Protein AF-A0A6V8L1U3-F1 (afdb_monomer)

Foldseek 3Di:
DDPDPVVVVVVVVVVVVVVVVVVCVVCVVVVHDQLVVQLVVVVVVVDDDDPVRSCCRSPPDPDD

pLDDT: mean 79.56, std 11.61, range [40.41, 92.75]

Structure (mmCIF, N/CA/C/O backbone):
data_AF-A0A6V8L1U3-F1
#
_entry.id   AF-A0A6V8L1U3-F1
#
loop_
_atom_site.group_PDB
_atom_site.id
_atom_site.type_symbol
_atom_site.label_atom_id
_atom_site.label_alt_id
_atom_site.label_comp_id
_atom_site.label_asym_id
_atom_site.label_entity_id
_atom_site.label_seq_id
_atom_site.pdbx_PDB_ins_code
_atom_site.Cartn_x
_atom_site.Cartn_y
_atom_site.Cartn_z
_atom_site.occupancy
_atom_site.B_iso_or_equiv
_atom_site.auth_seq_id
_atom_site.auth_c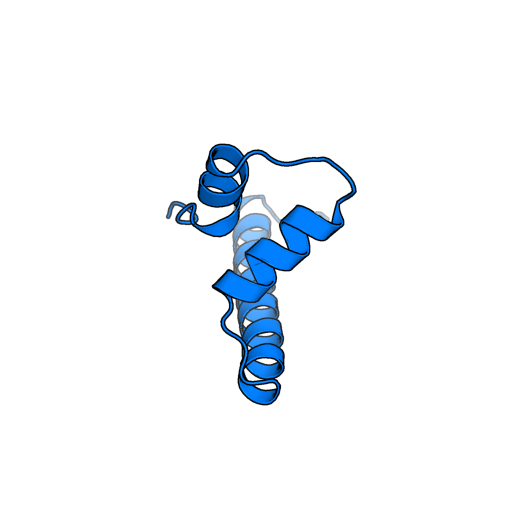omp_id
_atom_site.auth_asym_id
_atom_site.auth_atom_id
_atom_site.pdbx_PDB_model_num
ATOM 1 N N . MET A 1 1 ? -24.687 11.922 14.817 1.00 56.00 1 MET A N 1
ATOM 2 C CA . MET A 1 1 ? -23.958 11.679 16.078 1.00 56.00 1 MET A CA 1
ATOM 3 C C . MET A 1 1 ? -22.709 10.896 15.716 1.00 56.00 1 MET A C 1
ATOM 5 O O . MET A 1 1 ? -22.850 9.788 15.216 1.00 56.00 1 MET A O 1
ATOM 9 N N . ALA A 1 2 ? -21.527 11.513 15.787 1.00 63.62 2 ALA A N 1
ATOM 10 C CA . ALA A 1 2 ? -20.282 10.825 15.446 1.00 63.62 2 ALA A CA 1
ATOM 11 C C . ALA A 1 2 ? -20.033 9.699 16.467 1.00 63.62 2 ALA A C 1
ATOM 13 O O . ALA A 1 2 ? -20.313 9.913 17.650 1.00 63.62 2 ALA A O 1
ATOM 14 N N . PRO A 1 3 ? -19.576 8.511 16.035 1.00 62.03 3 PRO A N 1
ATOM 15 C CA . PRO A 1 3 ? -19.279 7.421 16.954 1.00 62.03 3 PRO A CA 1
ATOM 16 C C . PRO A 1 3 ? -18.225 7.874 17.976 1.00 62.03 3 PRO A C 1
ATOM 18 O O . PRO A 1 3 ? -17.353 8.680 17.628 1.00 62.03 3 PRO A O 1
ATOM 21 N N . PRO A 1 4 ? -18.287 7.392 19.231 1.00 68.69 4 PRO A N 1
ATOM 22 C CA . PRO A 1 4 ? -17.260 7.699 20.217 1.00 68.69 4 PRO A CA 1
ATOM 23 C C . PRO A 1 4 ? -15.877 7.296 19.671 1.00 68.69 4 PRO A C 1
ATOM 25 O O . PRO A 1 4 ? -15.776 6.349 18.888 1.00 68.69 4 PRO A O 1
ATOM 28 N N . PRO A 1 5 ? -14.788 7.980 20.059 1.00 64.12 5 PRO A N 1
ATOM 29 C CA . PRO A 1 5 ? -13.463 7.775 19.464 1.00 64.12 5 PRO A CA 1
ATOM 30 C C . PRO A 1 5 ? -12.959 6.319 19.520 1.00 64.12 5 PRO A C 1
ATOM 32 O O . PRO A 1 5 ? -12.230 5.897 18.625 1.00 64.12 5 PRO A O 1
ATOM 35 N N . GLY A 1 6 ? -13.393 5.521 20.505 1.00 74.25 6 GLY A N 1
ATOM 36 C CA . GLY A 1 6 ? -13.118 4.077 20.562 1.00 74.25 6 GLY A CA 1
ATOM 37 C C . GLY A 1 6 ? -13.799 3.267 19.449 1.00 74.25 6 GLY A C 1
ATOM 38 O O . GLY A 1 6 ? -13.175 2.383 18.863 1.00 74.25 6 GLY A O 1
ATOM 39 N N . ASP A 1 7 ? -15.034 3.620 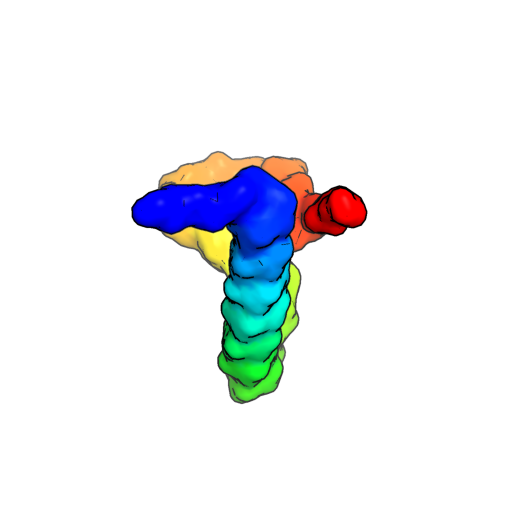19.090 1.00 82.38 7 ASP A N 1
ATOM 40 C CA . ASP A 1 7 ? -15.757 3.007 17.972 1.00 82.38 7 ASP A CA 1
ATOM 41 C C . ASP A 1 7 ? -15.190 3.460 16.629 1.00 82.38 7 ASP A C 1
ATOM 43 O O . ASP A 1 7 ? -15.092 2.655 15.706 1.00 82.38 7 ASP A O 1
ATOM 47 N N . LEU A 1 8 ? -14.766 4.724 16.503 1.00 86.69 8 LEU A N 1
ATOM 48 C CA . LEU A 1 8 ? -14.135 5.200 15.271 1.00 86.69 8 LEU A CA 1
ATOM 49 C C . LEU A 1 8 ? -12.839 4.436 14.980 1.00 86.69 8 LEU A C 1
ATOM 51 O O . LEU A 1 8 ? -12.667 3.944 13.866 1.00 86.69 8 LEU A O 1
ATOM 55 N N . SER A 1 9 ? -11.963 4.280 15.974 1.00 88.69 9 SER A N 1
ATOM 56 C CA . SER A 1 9 ? -10.739 3.485 15.831 1.00 88.69 9 SER A CA 1
ATOM 57 C C . SER A 1 9 ? -11.051 2.041 15.433 1.00 88.69 9 SER A C 1
ATOM 59 O O . SER A 1 9 ? -10.456 1.528 14.489 1.00 88.69 9 SER A O 1
ATOM 61 N N . LEU A 1 10 ? -12.046 1.407 16.065 1.00 88.62 10 LEU A N 1
ATOM 62 C CA . LEU A 1 10 ? -12.474 0.047 15.720 1.00 88.62 10 LEU A CA 1
ATOM 63 C C . LEU A 1 10 ? -13.002 -0.055 14.279 1.00 88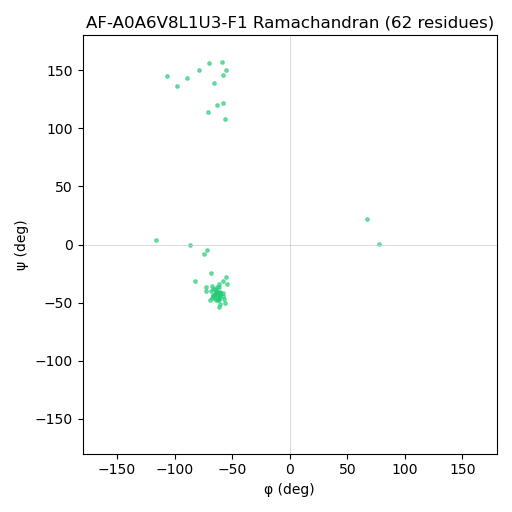.62 10 LEU A C 1
ATOM 65 O O . LEU A 1 10 ? -12.658 -0.991 13.549 1.00 88.62 10 LEU A O 1
ATOM 69 N N . LEU A 1 11 ? -13.831 0.903 13.857 1.00 91.12 11 LEU A N 1
ATOM 70 C CA . LEU A 1 11 ? -14.379 0.968 12.504 1.00 91.12 11 LEU A CA 1
ATOM 71 C C . LEU A 1 11 ? -13.273 1.180 11.466 1.00 91.12 11 LEU A C 1
ATOM 73 O O . LEU A 1 11 ? -13.273 0.495 10.442 1.00 91.12 11 LEU A O 1
ATOM 77 N N . LEU A 1 12 ? -12.303 2.054 11.749 1.00 90.56 12 LEU A N 1
ATOM 78 C CA . LEU A 1 12 ? -11.141 2.284 10.891 1.00 90.56 12 LEU A CA 1
ATOM 79 C C . LEU A 1 12 ? -10.255 1.038 10.801 1.00 90.56 12 LEU A C 1
ATOM 81 O O . LEU A 1 12 ? -9.932 0.616 9.694 1.00 90.56 12 LEU A O 1
ATOM 85 N N . THR A 1 13 ? -9.945 0.376 11.919 1.00 88.69 13 THR A N 1
ATOM 86 C CA . THR A 1 13 ? -9.179 -0.882 11.912 1.00 88.69 13 THR A CA 1
ATOM 87 C C . THR A 1 13 ? -9.901 -1.974 11.123 1.00 88.69 13 THR A C 1
ATOM 89 O O . THR A 1 13 ? -9.281 -2.732 10.371 1.00 88.69 13 THR A O 1
ATOM 92 N N . ARG A 1 14 ? -11.228 -2.080 11.257 1.00 89.00 14 ARG A N 1
ATOM 93 C CA . ARG A 1 14 ? -12.018 -3.058 10.499 1.00 89.00 14 ARG A CA 1
ATOM 94 C C . ARG A 1 14 ? -12.021 -2.740 9.006 1.00 89.00 14 ARG A C 1
ATOM 96 O O . ARG A 1 14 ? -11.855 -3.661 8.201 1.00 89.00 14 ARG A O 1
ATOM 103 N N . ALA A 1 15 ? -12.198 -1.471 8.645 1.00 91.19 15 ALA A N 1
ATOM 104 C CA . ALA A 1 15 ? -12.146 -1.008 7.264 1.00 91.19 15 ALA A CA 1
ATOM 105 C C . ALA A 1 15 ? -10.767 -1.275 6.650 1.00 91.19 15 ALA A C 1
ATOM 107 O O . ALA A 1 15 ? -10.684 -1.880 5.584 1.00 91.19 15 ALA A O 1
ATOM 108 N N . GLU A 1 16 ? -9.692 -0.941 7.361 1.00 90.06 16 GLU A N 1
ATOM 109 C CA . GLU A 1 16 ? -8.317 -1.211 6.951 1.00 90.06 16 GLU A CA 1
ATOM 110 C C . GLU A 1 16 ? -8.093 -2.701 6.682 1.00 90.06 16 GLU A C 1
ATOM 112 O O . GLU A 1 16 ? -7.630 -3.069 5.604 1.00 90.06 16 GLU A O 1
ATOM 117 N N . ARG A 1 17 ? -8.490 -3.584 7.609 1.00 89.25 17 ARG A N 1
ATOM 118 C CA . ARG A 1 17 ? -8.356 -5.039 7.419 1.00 89.25 17 ARG A CA 1
ATOM 119 C C . ARG A 1 17 ? -9.156 -5.547 6.220 1.00 89.25 17 ARG A C 1
ATOM 121 O O . ARG A 1 17 ? -8.723 -6.484 5.552 1.00 89.25 17 ARG A O 1
ATOM 128 N N . LEU A 1 18 ? -10.339 -4.986 5.958 1.00 92.75 18 LEU A N 1
ATOM 129 C CA . LEU A 1 18 ? -11.147 -5.360 4.795 1.00 92.75 18 LEU A CA 1
ATOM 130 C C . LEU A 1 18 ? -10.475 -4.925 3.489 1.00 92.7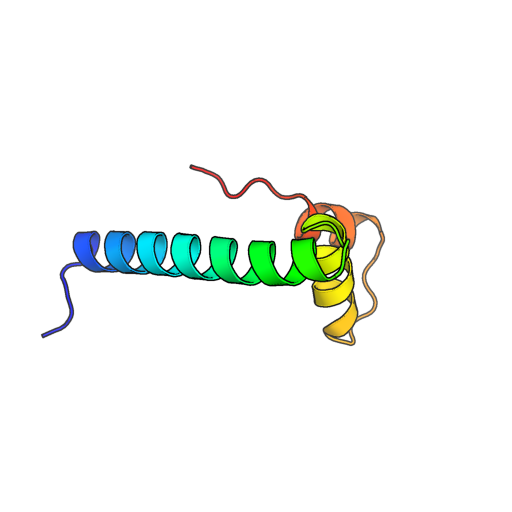5 18 LEU A C 1
ATOM 132 O O . LEU A 1 18 ? -10.388 -5.728 2.563 1.00 92.75 18 LEU A O 1
ATOM 136 N N . MET A 1 19 ? -9.978 -3.690 3.430 1.00 87.44 19 MET A N 1
ATOM 137 C CA . MET A 1 19 ? -9.291 -3.171 2.249 1.00 87.44 19 MET A CA 1
ATOM 138 C C . MET A 1 19 ? -7.973 -3.901 2.002 1.00 87.44 19 MET A C 1
ATOM 140 O O . MET A 1 19 ? -7.731 -4.328 0.879 1.00 87.44 19 MET A O 1
ATOM 144 N N . ALA A 1 20 ? -7.182 -4.159 3.047 1.00 85.69 20 ALA A N 1
ATOM 145 C CA . ALA A 1 20 ? -5.948 -4.933 2.947 1.00 85.69 20 ALA A CA 1
ATOM 146 C C . ALA A 1 20 ? -6.195 -6.339 2.379 1.00 85.69 20 ALA A C 1
ATOM 148 O O . ALA A 1 20 ? -5.445 -6.794 1.520 1.00 85.69 20 ALA A O 1
ATOM 149 N N . ARG A 1 21 ? -7.274 -7.012 2.808 1.00 88.06 21 ARG A N 1
ATOM 150 C CA . ARG A 1 21 ? -7.670 -8.312 2.245 1.00 88.06 21 ARG A CA 1
ATOM 151 C C . ARG A 1 21 ? -8.049 -8.214 0.772 1.00 88.06 21 ARG A C 1
ATOM 153 O O . ARG A 1 21 ? -7.556 -9.009 -0.011 1.00 88.06 21 ARG A O 1
ATOM 160 N N . ARG A 1 22 ? -8.878 -7.238 0.394 1.00 88.31 22 ARG A N 1
ATOM 161 C CA . ARG A 1 22 ? -9.306 -7.047 -1.004 1.00 88.31 22 ARG A CA 1
ATOM 162 C C . ARG A 1 22 ? -8.129 -6.759 -1.930 1.00 88.31 22 ARG A C 1
ATOM 164 O O . ARG A 1 22 ? -8.016 -7.388 -2.972 1.00 88.31 22 ARG A O 1
ATOM 171 N N . VAL A 1 23 ? -7.245 -5.848 -1.524 1.00 86.31 23 VAL A N 1
ATOM 172 C CA . VAL A 1 23 ? -6.026 -5.527 -2.277 1.00 86.31 23 VAL A CA 1
ATOM 173 C C . VAL A 1 23 ? -5.148 -6.765 -2.403 1.00 86.31 23 VAL A C 1
ATOM 175 O O . VAL A 1 23 ? -4.686 -7.063 -3.495 1.00 86.31 23 VAL A O 1
ATOM 178 N N . ARG A 1 24 ? -4.971 -7.532 -1.321 1.00 85.12 24 ARG A N 1
ATOM 179 C CA . ARG A 1 24 ? -4.194 -8.771 -1.370 1.00 85.12 24 ARG A CA 1
ATOM 180 C C . ARG A 1 24 ? -4.789 -9.801 -2.327 1.00 85.12 24 ARG A C 1
ATOM 182 O O . ARG A 1 24 ? -4.035 -10.350 -3.108 1.00 85.12 24 ARG A O 1
ATOM 189 N N . THR A 1 25 ? -6.104 -10.009 -2.325 1.00 88.88 25 THR A N 1
ATOM 190 C CA . THR A 1 25 ? -6.759 -10.917 -3.280 1.00 88.88 25 THR A CA 1
ATOM 191 C C . THR A 1 25 ? -6.475 -10.517 -4.727 1.00 88.88 25 THR A C 1
ATOM 193 O O . THR A 1 25 ? -6.062 -11.361 -5.510 1.00 88.88 25 THR A O 1
ATOM 196 N N . VAL A 1 26 ? -6.609 -9.231 -5.063 1.00 89.50 26 VAL A N 1
ATOM 197 C CA . VAL A 1 26 ? -6.312 -8.733 -6.418 1.00 89.50 26 VAL A CA 1
ATOM 198 C C . VAL A 1 26 ? -4.831 -8.909 -6.769 1.00 89.50 26 VAL A C 1
ATOM 200 O O . VAL A 1 26 ? -4.498 -9.289 -7.884 1.00 89.50 26 VAL A O 1
ATOM 203 N N . LEU A 1 27 ? -3.922 -8.645 -5.829 1.00 87.62 27 LEU A N 1
ATOM 204 C CA . LEU A 1 27 ? -2.488 -8.820 -6.063 1.00 87.62 27 LEU A CA 1
ATOM 205 C C . LEU A 1 27 ? -2.096 -10.291 -6.224 1.00 87.62 27 LEU A C 1
ATOM 207 O O . LEU A 1 27 ? -1.303 -10.600 -7.109 1.00 87.62 27 LEU A O 1
ATOM 211 N N . ASP A 1 28 ? -2.686 -11.184 -5.428 1.00 87.12 28 ASP A N 1
ATOM 212 C CA . ASP A 1 28 ? -2.484 -12.629 -5.531 1.00 87.12 28 ASP A CA 1
ATOM 213 C C . ASP A 1 28 ? -2.984 -13.146 -6.897 1.00 87.12 28 ASP A C 1
ATOM 215 O O . ASP A 1 28 ? -2.284 -13.921 -7.547 1.00 87.12 28 ASP A O 1
ATOM 219 N N . GLU A 1 29 ? -4.135 -12.663 -7.386 1.00 89.06 29 GLU A N 1
ATOM 220 C CA . GLU A 1 29 ? -4.649 -12.962 -8.737 1.00 89.06 29 GLU A CA 1
ATOM 221 C C . GLU A 1 29 ? -3.703 -12.489 -9.852 1.00 89.06 29 GLU A C 1
ATOM 223 O O . GLU A 1 29 ? -3.577 -13.147 -10.884 1.00 89.06 29 GLU A O 1
ATOM 228 N N . LEU A 1 30 ? -3.009 -11.369 -9.638 1.00 85.75 30 LEU A N 1
ATOM 229 C CA . LEU A 1 30 ? -2.019 -10.824 -10.569 1.00 85.75 30 LEU A CA 1
ATOM 230 C C . LEU A 1 30 ? -0.609 -11.414 -10.372 1.00 85.75 30 LEU A C 1
ATOM 232 O O . LEU A 1 30 ? 0.314 -11.032 -11.088 1.00 85.75 30 LEU A O 1
ATOM 236 N N . GLY A 1 31 ? -0.411 -12.323 -9.409 1.00 85.75 31 GLY A N 1
ATOM 237 C CA . GLY A 1 31 ? 0.897 -12.909 -9.097 1.00 85.75 31 GLY A CA 1
ATOM 238 C C . GLY A 1 31 ? 1.912 -11.913 -8.517 1.00 85.75 31 GLY A C 1
ATOM 239 O O . GLY A 1 31 ? 3.120 -12.142 -8.597 1.00 85.75 31 GLY A O 1
ATOM 240 N N . HIS A 1 32 ? 1.448 -10.800 -7.947 1.00 83.12 32 HIS A N 1
ATOM 241 C CA . HIS A 1 32 ? 2.294 -9.744 -7.396 1.00 83.12 32 HIS A CA 1
ATOM 242 C C . HIS A 1 32 ? 2.282 -9.738 -5.869 1.00 83.12 32 HIS A C 1
ATOM 244 O O .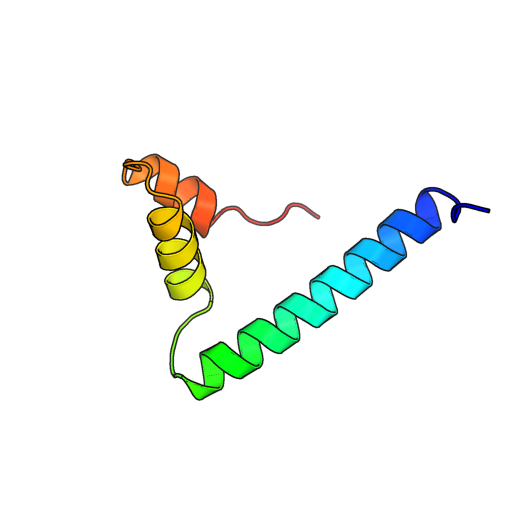 HIS A 1 32 ? 1.268 -9.992 -5.225 1.00 83.12 32 HIS A O 1
ATOM 250 N N . SER A 1 33 ? 3.422 -9.404 -5.260 1.00 81.06 33 SER A N 1
ATOM 251 C CA . SER A 1 33 ? 3.500 -9.284 -3.806 1.00 81.06 33 SER A CA 1
ATOM 252 C C . SER A 1 33 ? 2.923 -7.943 -3.320 1.00 81.06 33 SER A C 1
ATOM 254 O O . SER A 1 33 ? 3.047 -6.920 -4.006 1.00 81.06 33 SER A O 1
ATOM 256 N N . PRO A 1 34 ? 2.353 -7.896 -2.101 1.00 79.12 34 PRO A N 1
ATOM 257 C CA . PRO A 1 34 ? 1.945 -6.645 -1.459 1.00 79.12 34 PRO A CA 1
ATOM 258 C C . PRO A 1 34 ? 3.069 -5.609 -1.360 1.00 79.12 34 PRO A C 1
ATOM 260 O O . PRO A 1 34 ? 2.813 -4.413 -1.474 1.00 79.12 34 PRO A O 1
ATOM 263 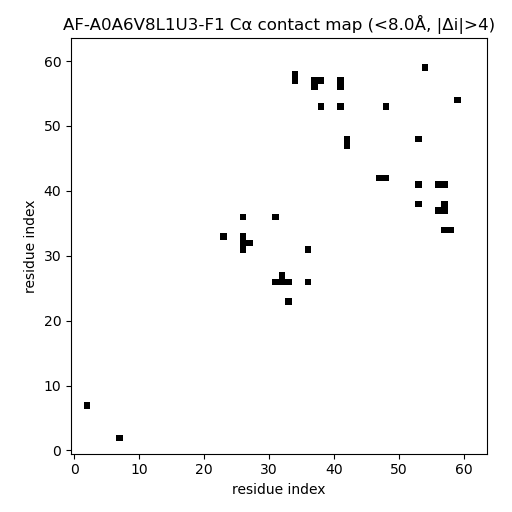N N . ASP A 1 35 ? 4.311 -6.057 -1.179 1.00 79.50 35 ASP A N 1
ATOM 264 C CA . ASP A 1 35 ? 5.470 -5.171 -1.052 1.00 79.50 35 ASP A CA 1
ATOM 265 C C . ASP A 1 35 ? 5.846 -4.533 -2.393 1.00 79.50 35 ASP A C 1
ATOM 267 O O . ASP A 1 35 ? 6.099 -3.330 -2.450 1.00 79.50 35 ASP A O 1
ATOM 271 N N . ALA A 1 36 ? 5.779 -5.294 -3.493 1.00 81.31 36 ALA A N 1
ATOM 272 C CA . ALA A 1 36 ? 5.971 -4.751 -4.837 1.00 81.31 36 ALA A CA 1
ATOM 273 C C . ALA A 1 36 ? 4.918 -3.679 -5.158 1.00 81.31 36 ALA A C 1
ATOM 275 O O . ALA A 1 36 ? 5.246 -2.613 -5.678 1.00 81.31 36 ALA A O 1
ATOM 276 N N . TRP A 1 37 ? 3.660 -3.915 -4.779 1.00 83.31 37 TRP A N 1
ATOM 277 C CA . TRP A 1 37 ? 2.599 -2.925 -4.949 1.00 83.31 37 TRP A CA 1
ATOM 278 C C . TRP A 1 37 ? 2.814 -1.661 -4.105 1.00 83.31 37 TRP A C 1
ATOM 280 O O . TRP A 1 37 ? 2.565 -0.557 -4.593 1.00 83.31 37 TRP A O 1
ATOM 290 N N . ARG A 1 38 ? 3.316 -1.778 -2.868 1.00 82.06 38 ARG A N 1
ATOM 291 C CA . ARG A 1 38 ? 3.654 -0.608 -2.032 1.00 82.06 38 ARG A CA 1
ATOM 292 C C . ARG A 1 38 ? 4.770 0.230 -2.644 1.00 82.06 38 ARG A C 1
ATOM 294 O O . ARG A 1 38 ? 4.674 1.457 -2.643 1.00 82.06 38 ARG A O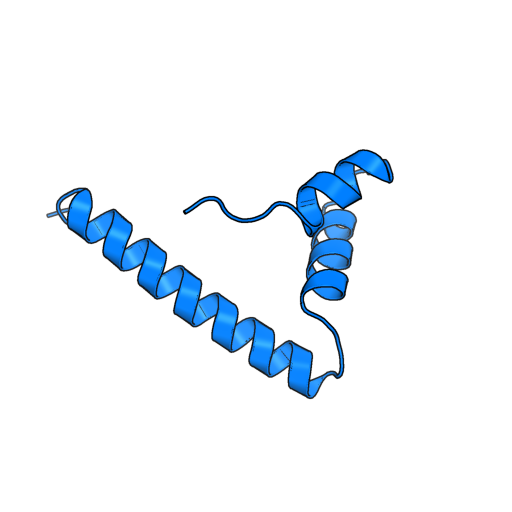 1
ATOM 301 N N . VAL A 1 39 ? 5.793 -0.421 -3.195 1.00 83.69 39 VAL A N 1
ATOM 302 C CA . VAL A 1 39 ? 6.880 0.252 -3.916 1.00 83.69 39 VAL A CA 1
ATOM 303 C C . VAL A 1 39 ? 6.333 1.009 -5.124 1.00 83.69 39 VAL A C 1
ATOM 305 O O . VAL A 1 39 ? 6.568 2.208 -5.241 1.00 83.69 39 VAL A O 1
ATOM 308 N N . LEU A 1 40 ? 5.538 0.349 -5.971 1.00 83.06 40 LEU A N 1
ATOM 309 C CA . LEU A 1 40 ? 4.923 0.986 -7.141 1.00 83.06 40 LEU A CA 1
ATOM 310 C C . LEU A 1 40 ? 4.011 2.154 -6.749 1.00 83.06 40 LEU A C 1
ATOM 312 O O . LEU A 1 40 ? 4.075 3.212 -7.364 1.00 83.06 40 LEU A O 1
ATOM 316 N N . SER A 1 41 ? 3.213 1.990 -5.693 1.00 83.00 41 SER A N 1
ATOM 317 C CA . SER A 1 41 ? 2.341 3.052 -5.180 1.00 83.00 41 SER A CA 1
ATOM 318 C C . SER A 1 41 ? 3.145 4.255 -4.678 1.00 83.00 41 SER A C 1
ATOM 320 O O . SER A 1 41 ? 2.774 5.392 -4.949 1.00 83.00 41 SER A O 1
ATOM 322 N N . THR A 1 42 ? 4.272 4.019 -4.000 1.00 82.38 42 THR A N 1
ATOM 323 C CA . THR A 1 42 ? 5.167 5.089 -3.529 1.00 82.38 42 THR A CA 1
ATOM 324 C C . THR A 1 42 ? 5.805 5.828 -4.700 1.00 82.38 42 THR A C 1
ATOM 326 O O . THR A 1 42 ? 5.799 7.049 -4.720 1.00 82.38 42 THR A O 1
ATOM 329 N N . LEU A 1 43 ? 6.287 5.104 -5.712 1.00 84.38 43 LEU A N 1
ATOM 330 C CA . LEU A 1 43 ? 6.875 5.706 -6.913 1.00 84.38 43 LEU A CA 1
ATOM 331 C C . LEU A 1 43 ? 5.845 6.441 -7.786 1.00 84.38 43 LEU A C 1
ATOM 333 O O . LEU A 1 43 ? 6.204 7.338 -8.544 1.00 84.38 43 LEU A O 1
ATOM 337 N N . SER A 1 44 ? 4.566 6.068 -7.698 1.00 83.19 44 SER A N 1
ATOM 338 C CA . SER A 1 44 ? 3.493 6.682 -8.487 1.00 83.19 44 SER A CA 1
ATOM 339 C C . SER A 1 44 ? 3.076 8.080 -8.019 1.00 83.19 44 SER A C 1
ATOM 341 O O . SER A 1 44 ? 2.313 8.738 -8.722 1.00 83.19 44 SER A O 1
ATOM 343 N N . ASP A 1 45 ? 3.574 8.561 -6.873 1.00 82.06 45 ASP A N 1
ATOM 344 C CA . ASP A 1 45 ? 3.260 9.906 -6.366 1.00 82.06 45 ASP A CA 1
ATOM 345 C C . ASP A 1 45 ? 3.930 11.042 -7.172 1.00 82.06 45 ASP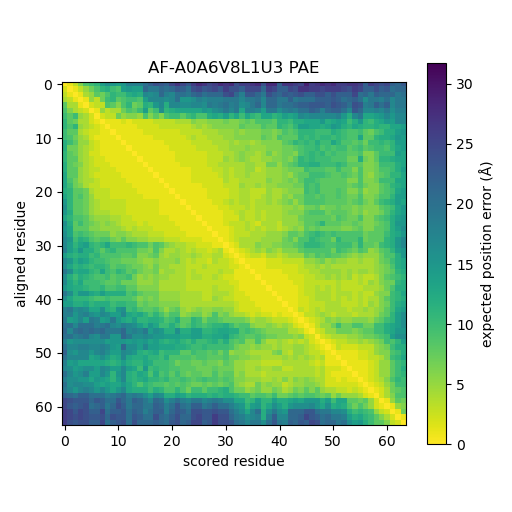 A C 1
ATOM 347 O O . ASP A 1 45 ? 3.654 12.219 -6.938 1.00 82.06 45 ASP A O 1
ATOM 351 N N . GLY A 1 46 ? 4.778 10.690 -8.146 1.00 77.31 46 GLY A N 1
ATOM 352 C CA . GLY A 1 46 ? 5.444 11.623 -9.053 1.00 77.31 46 GLY A CA 1
ATOM 353 C C . GLY A 1 46 ? 6.632 12.359 -8.432 1.00 77.31 46 GLY A C 1
ATOM 354 O O . GLY A 1 46 ? 7.264 13.164 -9.118 1.00 77.31 46 GLY A O 1
ATOM 355 N N . ALA A 1 47 ? 6.961 12.086 -7.167 1.00 81.19 47 ALA A N 1
ATOM 356 C CA . ALA A 1 47 ? 8.167 12.575 -6.525 1.00 81.19 47 ALA A CA 1
ATOM 357 C C . ALA A 1 47 ? 9.322 11.583 -6.734 1.00 81.19 47 ALA A C 1
ATOM 359 O O . ALA A 1 47 ? 9.151 10.364 -6.726 1.00 81.19 47 ALA A O 1
ATOM 360 N N . GLY A 1 48 ? 10.532 12.109 -6.923 1.00 80.12 48 GLY A N 1
ATOM 361 C CA . GLY A 1 48 ? 11.731 11.281 -6.888 1.00 80.12 48 GLY A CA 1
ATOM 362 C C . GLY A 1 48 ? 11.992 10.835 -5.453 1.00 80.12 48 GLY A C 1
ATOM 363 O O . GLY A 1 48 ? 12.307 11.676 -4.617 1.00 80.12 48 GLY A O 1
ATOM 364 N N . HIS A 1 49 ? 11.878 9.536 -5.177 1.00 79.69 49 HIS A N 1
ATOM 365 C CA . HIS A 1 49 ? 12.227 8.965 -3.873 1.00 79.69 49 HIS A CA 1
ATOM 366 C C . HIS A 1 49 ? 13.620 8.372 -3.908 1.00 79.69 49 HIS A C 1
ATOM 368 O O . HIS A 1 49 ? 13.981 7.638 -4.832 1.00 79.69 49 HIS A O 1
ATOM 374 N N . THR A 1 50 ? 14.392 8.638 -2.864 1.00 84.00 50 THR A N 1
ATOM 375 C CA . THR A 1 50 ? 15.628 7.900 -2.627 1.00 84.00 50 THR A CA 1
ATOM 376 C C . THR A 1 50 ? 15.313 6.459 -2.213 1.00 84.00 50 THR A C 1
ATOM 378 O O . THR A 1 50 ? 14.247 6.156 -1.673 1.00 84.00 50 THR A O 1
ATOM 381 N N . MET A 1 51 ? 16.261 5.544 -2.430 1.00 79.19 51 MET A N 1
ATOM 382 C CA . MET A 1 51 ? 16.102 4.136 -2.037 1.00 79.19 51 MET A CA 1
ATOM 383 C C . MET A 1 51 ? 15.835 3.961 -0.534 1.00 79.19 51 MET A C 1
ATOM 385 O O . MET A 1 51 ? 15.115 3.043 -0.148 1.00 79.19 51 MET A O 1
ATOM 389 N N . THR A 1 52 ? 16.379 4.847 0.305 1.00 82.69 52 THR A N 1
ATOM 390 C CA . THR A 1 52 ? 16.156 4.841 1.757 1.00 82.69 52 THR A CA 1
ATOM 391 C C . THR A 1 52 ? 14.719 5.225 2.103 1.00 82.69 52 THR A C 1
ATOM 393 O O . THR A 1 52 ? 14.053 4.500 2.835 1.00 82.69 52 THR A O 1
ATOM 396 N N . GLU A 1 53 ? 14.197 6.306 1.517 1.00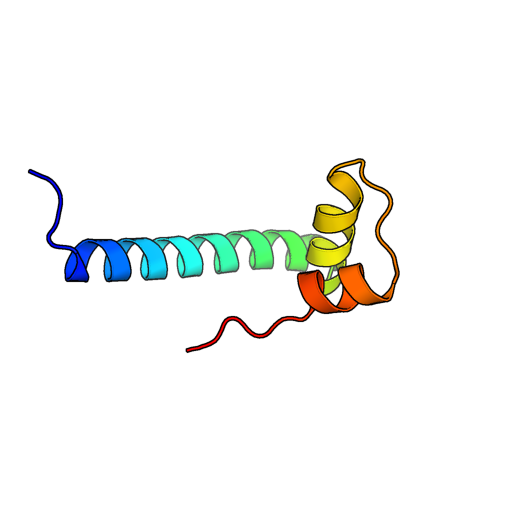 80.44 53 GLU A N 1
ATOM 397 C CA . GLU A 1 53 ? 12.807 6.738 1.737 1.00 80.44 53 GLU A CA 1
ATOM 398 C C . GLU A 1 53 ? 11.800 5.698 1.244 1.00 80.44 53 GLU A C 1
ATOM 400 O O . GLU A 1 53 ? 10.759 5.477 1.868 1.00 80.44 53 GLU A O 1
ATOM 405 N N . LEU A 1 54 ? 12.121 5.033 0.132 1.00 80.25 54 LEU A N 1
ATOM 406 C CA . LEU A 1 54 ? 11.312 3.950 -0.406 1.00 80.25 54 LEU A CA 1
ATOM 407 C C . LEU A 1 54 ? 11.288 2.747 0.542 1.00 80.25 54 LEU A C 1
ATOM 409 O O . LEU A 1 54 ? 10.223 2.172 0.769 1.00 80.25 54 LEU A O 1
ATOM 413 N N . ALA A 1 55 ? 12.440 2.383 1.112 1.00 80.69 55 ALA A N 1
ATOM 414 C CA . ALA A 1 55 ? 12.536 1.291 2.072 1.00 80.69 55 ALA A CA 1
ATOM 415 C C . ALA A 1 55 ? 11.728 1.588 3.345 1.00 80.69 55 ALA A C 1
ATOM 417 O O . ALA A 1 55 ? 10.969 0.733 3.804 1.00 80.69 55 ALA A O 1
ATOM 418 N N . ASP A 1 56 ? 11.806 2.817 3.855 1.00 79.75 56 ASP A N 1
ATOM 419 C CA . ASP A 1 56 ? 10.998 3.240 4.997 1.00 79.75 56 ASP A CA 1
ATOM 420 C C . ASP A 1 56 ? 9.501 3.153 4.656 1.00 79.75 56 ASP A C 1
ATOM 422 O O . ASP A 1 56 ? 8.732 2.461 5.319 1.00 79.75 56 ASP A O 1
ATOM 426 N N . ARG A 1 57 ? 9.044 3.767 3.563 1.00 75.06 57 ARG A N 1
ATOM 427 C CA . ARG A 1 57 ? 7.605 3.798 3.242 1.00 75.06 57 ARG A CA 1
ATOM 428 C C . ARG A 1 57 ? 7.012 2.431 2.885 1.00 75.06 57 ARG A C 1
ATOM 430 O O . ARG A 1 57 ? 5.858 2.172 3.229 1.00 75.06 57 ARG A O 1
ATOM 437 N N . ALA A 1 58 ? 7.761 1.566 2.200 1.00 73.25 58 ALA A N 1
ATOM 438 C CA . ALA A 1 58 ? 7.256 0.276 1.729 1.00 73.25 58 ALA A CA 1
ATOM 439 C C . ALA A 1 58 ? 7.285 -0.824 2.803 1.00 73.25 58 ALA A C 1
ATOM 441 O O . ALA A 1 58 ? 6.415 -1.700 2.786 1.00 73.25 58 ALA A O 1
ATOM 442 N N . PHE A 1 59 ? 8.248 -0.775 3.733 1.00 68.38 59 PHE A N 1
ATOM 443 C CA . PHE A 1 59 ? 8.507 -1.858 4.691 1.00 68.38 59 PHE A CA 1
ATOM 444 C C . PHE A 1 59 ? 8.275 -1.479 6.155 1.00 68.38 59 PHE A C 1
ATOM 446 O O . PHE A 1 59 ? 8.504 -2.312 7.034 1.00 68.38 59 PHE A O 1
ATOM 453 N N . LEU A 1 60 ? 7.794 -0.265 6.451 1.00 59.72 60 LEU A N 1
ATOM 454 C CA . LEU A 1 60 ? 7.457 0.100 7.825 1.00 59.72 60 LEU A CA 1
ATOM 455 C C . LEU A 1 60 ? 6.403 -0.871 8.396 1.00 59.72 60 LEU A C 1
ATOM 457 O O . LEU A 1 60 ? 5.293 -0.977 7.855 1.00 59.72 60 LEU A O 1
ATOM 461 N N . PRO A 1 61 ? 6.698 -1.563 9.514 1.00 49.28 61 PRO A N 1
ATOM 462 C CA . PRO A 1 61 ? 5.680 -2.301 10.231 1.00 49.28 61 PRO A CA 1
ATOM 463 C C . PRO A 1 61 ? 4.662 -1.279 10.734 1.00 49.28 61 PRO A C 1
ATOM 465 O O . PRO A 1 61 ? 5.008 -0.371 11.494 1.00 49.28 61 PRO A O 1
ATOM 468 N N . ARG A 1 62 ? 3.395 -1.412 10.323 1.00 48.97 62 ARG A N 1
ATOM 469 C CA . ARG A 1 62 ? 2.305 -0.726 11.025 1.00 48.97 62 ARG A CA 1
ATOM 470 C C . ARG A 1 62 ? 2.386 -1.180 12.488 1.00 48.97 62 ARG A C 1
ATOM 472 O O . ARG A 1 62 ? 2.176 -2.356 12.778 1.00 48.97 62 ARG A O 1
ATOM 479 N N . ARG A 1 63 ? 2.828 -0.274 13.370 1.00 40.41 63 ARG A N 1
ATOM 480 C CA . ARG A 1 63 ? 2.948 -0.497 14.822 1.00 40.41 63 ARG A CA 1
ATOM 481 C C . ARG A 1 63 ? 1.564 -0.867 15.412 1.00 40.41 63 ARG A C 1
ATOM 483 O O . ARG A 1 63 ? 0.566 -0.558 14.761 1.00 40.41 63 ARG A O 1
ATOM 490 N N . PRO A 1 64 ? 1.528 -1.556 16.574 1.00 47.62 64 PRO A N 1
ATOM 491 C CA . PRO A 1 64 ? 0.379 -2.324 17.065 1.00 47.62 64 PRO A CA 1
ATOM 492 C C . PRO A 1 64 ? -0.871 -1.489 17.338 1.00 47.62 64 PRO A C 1
ATOM 494 O O . PRO A 1 64 ? -0.723 -0.290 17.665 1.00 47.62 64 PRO A O 1
#

Radius of gyration: 14.98 Å; Cα contacts (8 Å, |Δi|>4): 21; chains: 1; bounding box: 40×26×31 Å

InterPro domains:
  IPR036388 Winged helix-like DNA-binding domain superfamily [G3DSA:1.10.10.10] (3-63)
  IPR036390 Winged helix DNA-binding domain superfamily [SSF46785] (7-61)

Organism: NCBI:txid1076125

Mean predicted aligned error: 8.67 Å

Solvent-accessible surface area (backbone atoms only — not comparable to full-atom values): 3890 Å² total; per-residue (Å²): 132,82,68,56,72,72,53,45,52,52,50,49,54,51,49,50,55,52,50,53,50,53,54,46,53,56,29,55,76,69,75,42,54,73,55,59,51,38,45,52,57,59,57,65,72,76,55,92,72,54,75,66,60,47,50,50,72,44,64,57,75,82,74,134

Secondary structure (DSSP, 8-state):
-PPPHHHHHHHHHHHHHHHHHHHHHHHHHTT--HHHHHHHHHHTTSS---HHHHHHHHH-----

Sequence (64 aa):
MAPPPGDLSLLLTRAERLMARRVRTVLDELGHSPDAWRVLSTLSDGAGHTMTELADRAFLPRRP